Protein AF-A0A1C5IQA3-F1 (afdb_monomer_lite)

Sequence (169 aa):
MSGIASRRGIGSTGRRDLRWAAMSEPFVLRSELGTRWVLHAPLDPYGDGYVLMLSTELYGYGMAAATVVELDGIFVNPQAVRLPDFLTGLAVDWRGWEGVRYWASGQRQLVLEATHDGASHVSLGVTLRAADTDPTVAPWSATVVFVIEATRELARLARRLTDFLDAEQ

InterPro domains:
  IPR046196 Protein of unknown function DUF6228 [PF19739] (47-167)

Radius of gyration: 19.6 Å; chains: 1; bounding box: 46×44×70 Å

Foldseek 3Di:
DDDDDDDDDPDPPDPPPPPDPPDDDWDWDAAPQGWIKTWDFWDDPPPPQQWTWIWIWTDHPNDIDTDTAIAGGCVVPVPAQGPLNQLQVCLVQVQPDPDWDKHAGPQRQWIWIWDDPNPFWIKIKIKGFDPPDDPVPTVDMDIDIHIAGRHPRSNVSSVVVVCRRVVRD

Secondary structure (DSSP, 8-state):
----------------------SPPPEEEE-TTS-EEEEPPPB-SSSSSSEEEEEEEEEETTEEEEEEEEEEPTTT-TTSPPHHHHHHHHHHTTTS--S-EEEE-TTSSEEEEEEE-SSSEEEEEEEEE-TTS-TTT-S-EEEEEEEEETTTHHHHHHHHHHHHHHTT-

pLDDT: mean 81.99, std 19.92, range [28.11, 98.12]

Structure (mmCIF, N/CA/C/O backbone):
data_AF-A0A1C5IQA3-F1
#
_entry.id   AF-A0A1C5IQA3-F1
#
loop_
_atom_site.group_PDB
_atom_site.id
_atom_site.type_symbol
_atom_site.label_atom_id
_atom_site.label_alt_id
_atom_site.label_comp_id
_atom_site.label_asym_id
_atom_site.label_entity_id
_atom_site.label_seq_id
_atom_site.pdbx_PDB_ins_code
_atom_site.Cartn_x
_atom_site.Cartn_y
_atom_site.Cartn_z
_atom_site.occupancy
_atom_site.B_iso_or_equiv
_atom_site.auth_seq_id
_atom_site.auth_comp_id
_atom_site.auth_asym_id
_atom_site.auth_atom_id
_atom_site.pdbx_PDB_model_num
ATOM 1 N N . MET A 1 1 ? 33.981 -28.525 -52.798 1.00 39.44 1 MET A N 1
ATOM 2 C CA . MET A 1 1 ? 33.459 -27.180 -53.134 1.00 39.44 1 MET A CA 1
ATOM 3 C C . MET A 1 1 ? 32.285 -26.930 -52.192 1.00 39.44 1 MET A C 1
ATOM 5 O O . MET A 1 1 ? 31.291 -27.617 -52.338 1.00 39.44 1 MET A O 1
ATOM 9 N N . SER A 1 2 ? 32.455 -26.321 -51.015 1.00 34.62 2 SER A N 1
ATOM 10 C CA . SER A 1 2 ? 32.711 -24.896 -50.690 1.00 34.62 2 SER A CA 1
ATOM 11 C C . SER A 1 2 ? 31.603 -23.917 -51.101 1.00 34.62 2 SER A C 1
ATOM 13 O O . SER A 1 2 ? 31.337 -23.791 -52.289 1.00 34.62 2 SER A O 1
ATOM 15 N N . GLY A 1 3 ? 31.089 -23.166 -50.106 1.00 30.11 3 GLY A N 1
ATOM 16 C CA . GLY A 1 3 ? 30.397 -21.863 -50.236 1.00 30.11 3 GLY A CA 1
ATOM 17 C C . GLY A 1 3 ? 28.928 -21.859 -49.767 1.00 30.11 3 GLY A C 1
ATOM 18 O O . GLY A 1 3 ? 28.070 -22.214 -50.557 1.00 30.11 3 GLY A O 1
ATOM 19 N N . ILE A 1 4 ? 28.576 -21.702 -48.479 1.00 35.72 4 ILE A N 1
ATOM 20 C CA . ILE A 1 4 ? 28.493 -20.487 -47.618 1.00 35.72 4 ILE A CA 1
AT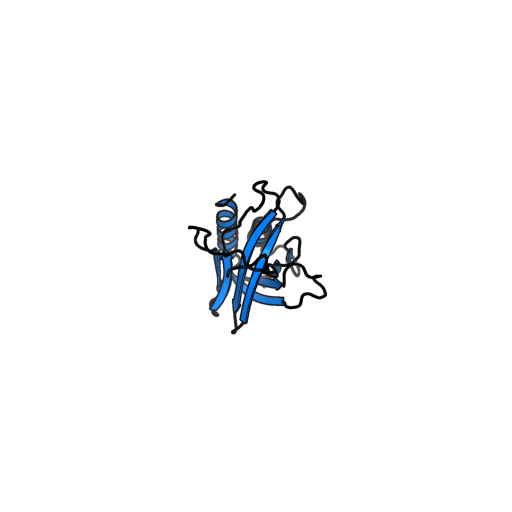OM 21 C C . ILE A 1 4 ? 27.155 -19.703 -47.718 1.00 35.72 4 ILE A C 1
ATOM 23 O O . ILE A 1 4 ? 26.886 -19.017 -48.692 1.00 35.72 4 ILE A O 1
ATOM 27 N N . ALA A 1 5 ? 26.395 -19.809 -46.614 1.00 34.62 5 ALA A N 1
ATOM 28 C CA . ALA A 1 5 ? 25.615 -18.824 -45.838 1.00 34.62 5 ALA A CA 1
ATOM 29 C C . ALA A 1 5 ? 24.698 -17.766 -46.496 1.00 34.62 5 ALA A C 1
ATOM 31 O O . ALA A 1 5 ? 25.144 -16.905 -47.240 1.00 34.62 5 ALA A O 1
ATOM 32 N N . SER A 1 6 ? 23.479 -17.644 -45.944 1.00 34.31 6 SER A N 1
ATOM 33 C CA . SER A 1 6 ? 23.079 -16.394 -45.273 1.00 34.31 6 SER A CA 1
ATOM 34 C C . SER A 1 6 ? 21.955 -16.621 -44.252 1.00 34.31 6 SER A C 1
ATOM 36 O O . SER A 1 6 ? 20.831 -16.990 -44.589 1.00 34.31 6 SER A O 1
ATOM 38 N N . ARG A 1 7 ? 22.299 -16.410 -42.975 1.00 34.47 7 ARG A N 1
ATOM 39 C CA . ARG A 1 7 ? 21.388 -16.278 -41.833 1.00 34.47 7 ARG A CA 1
ATOM 40 C C . ARG A 1 7 ? 20.713 -14.906 -41.894 1.00 34.47 7 ARG A C 1
ATOM 42 O O . ARG A 1 7 ? 21.404 -13.901 -42.019 1.00 34.47 7 ARG A O 1
ATOM 49 N N . ARG A 1 8 ? 19.411 -14.838 -41.618 1.00 34.25 8 ARG A N 1
ATOM 50 C CA . ARG A 1 8 ? 18.821 -13.681 -40.927 1.00 34.25 8 ARG A CA 1
ATOM 51 C C . ARG A 1 8 ? 18.070 -14.182 -39.704 1.00 34.25 8 ARG A C 1
ATOM 53 O O . ARG A 1 8 ? 16.949 -14.664 -39.799 1.00 34.25 8 ARG A O 1
ATOM 60 N N . GLY A 1 9 ? 18.765 -14.124 -38.570 1.00 28.11 9 GLY A N 1
ATOM 61 C CA . GLY A 1 9 ? 18.155 -14.262 -37.258 1.00 28.11 9 GLY A CA 1
ATOM 62 C C . GLY A 1 9 ? 17.319 -13.021 -36.982 1.00 28.11 9 GLY A C 1
ATOM 63 O O . GLY A 1 9 ? 17.820 -11.902 -37.065 1.00 28.11 9 GLY A O 1
ATOM 64 N N . ILE A 1 10 ? 16.042 -13.230 -36.685 1.00 38.28 10 ILE A N 1
ATOM 65 C CA . ILE A 1 10 ? 15.192 -12.222 -36.064 1.00 38.28 10 ILE A CA 1
ATOM 66 C C . ILE A 1 10 ? 15.635 -12.177 -34.602 1.00 38.28 10 ILE A C 1
ATOM 68 O O . ILE A 1 10 ? 15.468 -13.148 -33.864 1.00 38.28 10 ILE A O 1
ATOM 72 N N . GLY A 1 11 ? 16.301 -11.087 -34.226 1.00 28.92 11 GLY A N 1
ATOM 73 C CA . GLY A 1 11 ? 16.765 -10.850 -32.867 1.00 28.92 11 GLY A CA 1
ATOM 74 C C . GLY A 1 11 ? 15.581 -10.684 -31.923 1.00 28.92 11 GLY A C 1
ATOM 75 O O . GLY A 1 11 ? 14.912 -9.656 -31.937 1.00 28.92 11 GLY A O 1
ATOM 76 N N . SER A 1 12 ? 15.334 -11.696 -31.092 1.00 36.50 12 SER A N 1
ATOM 77 C CA . SER A 1 12 ? 14.539 -11.570 -29.874 1.00 36.50 12 SER A CA 1
ATOM 78 C C . SER A 1 12 ? 15.381 -10.842 -28.823 1.00 36.50 12 SER A C 1
ATOM 80 O O . SER A 1 12 ? 16.072 -11.459 -28.009 1.00 36.50 12 SER A O 1
ATOM 82 N N . THR A 1 13 ? 15.388 -9.518 -28.882 1.00 38.59 13 THR A N 1
ATOM 83 C CA . THR A 1 13 ? 16.092 -8.679 -27.912 1.00 38.59 13 THR A CA 1
ATOM 84 C C . THR A 1 13 ? 15.185 -8.477 -26.701 1.00 38.59 13 THR A C 1
ATOM 86 O O . THR A 1 13 ? 14.134 -7.860 -26.832 1.00 38.59 13 THR A O 1
ATOM 89 N N . GLY A 1 14 ? 15.583 -8.984 -25.528 1.00 32.75 14 GLY A N 1
ATOM 90 C CA . GLY A 1 14 ? 15.098 -8.424 -24.263 1.00 32.75 14 GLY A CA 1
ATOM 91 C C . GLY A 1 14 ? 14.555 -9.360 -23.184 1.00 32.75 14 GLY A C 1
ATOM 92 O O . GLY A 1 14 ? 14.062 -8.847 -22.191 1.00 32.75 14 GLY A O 1
ATOM 93 N N . ARG A 1 15 ? 14.692 -10.693 -23.263 1.00 39.00 15 ARG A N 1
ATOM 94 C CA . ARG A 1 15 ? 14.785 -11.478 -22.012 1.00 39.00 15 ARG A CA 1
ATOM 95 C C . ARG A 1 15 ? 16.183 -11.262 -21.450 1.00 39.00 15 ARG A C 1
ATOM 97 O O . ARG A 1 15 ? 17.077 -12.065 -21.689 1.00 39.00 15 ARG A O 1
ATOM 104 N N . ARG A 1 16 ? 16.403 -10.125 -20.790 1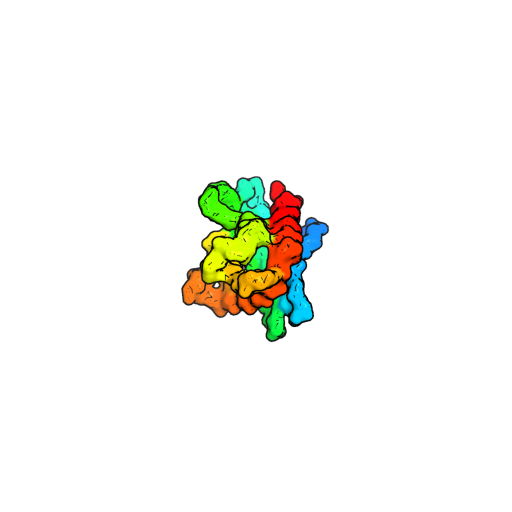.00 40.53 16 ARG A N 1
ATOM 105 C CA . ARG A 1 16 ? 17.576 -9.983 -19.929 1.00 40.53 16 ARG A CA 1
ATOM 106 C C . ARG A 1 16 ? 17.300 -10.829 -18.700 1.00 40.53 16 ARG A C 1
ATOM 108 O O . ARG A 1 16 ? 16.342 -10.585 -17.975 1.00 40.53 16 ARG A O 1
ATOM 115 N N . ASP A 1 17 ? 18.103 -11.870 -18.559 1.00 35.78 17 ASP A N 1
ATOM 116 C CA . ASP A 1 17 ? 18.201 -12.708 -17.380 1.00 35.78 17 ASP A CA 1
ATOM 117 C C . ASP A 1 17 ? 18.210 -11.849 -16.104 1.00 35.78 17 ASP A C 1
ATOM 119 O O . ASP A 1 17 ? 19.220 -11.246 -15.748 1.00 35.78 17 ASP A O 1
ATOM 123 N N . LEU A 1 18 ? 17.076 -11.821 -15.397 1.00 44.00 18 LEU A N 1
ATOM 124 C CA . LEU A 1 18 ? 16.920 -11.329 -14.022 1.00 44.00 18 LEU A CA 1
ATOM 125 C C . LEU A 1 18 ? 17.573 -12.323 -13.050 1.00 44.00 18 LEU A C 1
ATOM 127 O O . LEU A 1 18 ? 16.918 -12.922 -12.200 1.00 44.00 18 LEU A O 1
ATOM 131 N N . ARG A 1 19 ? 18.859 -12.612 -13.247 1.00 41.91 19 ARG A N 1
ATOM 132 C CA . ARG A 1 19 ? 19.577 -13.645 -12.495 1.00 41.91 19 ARG A CA 1
ATOM 133 C C . ARG A 1 19 ? 20.837 -13.126 -11.836 1.00 41.91 19 ARG A C 1
ATOM 135 O O . ARG A 1 19 ? 21.824 -13.837 -11.872 1.00 41.91 19 ARG A O 1
ATOM 142 N N . TRP A 1 20 ? 20.806 -11.947 -11.221 1.00 41.34 20 TRP A N 1
ATOM 143 C CA . TRP A 1 20 ? 21.650 -11.638 -10.058 1.00 41.34 20 TRP A CA 1
ATOM 144 C C . TRP A 1 20 ? 21.383 -10.210 -9.554 1.00 41.34 20 TRP A C 1
ATOM 146 O O . TRP A 1 20 ? 22.017 -9.257 -9.981 1.00 41.34 20 TRP A O 1
ATOM 156 N N . ALA A 1 21 ? 20.470 -10.070 -8.594 1.00 45.06 21 ALA A N 1
ATOM 157 C CA . ALA A 1 21 ? 20.703 -9.145 -7.491 1.00 45.06 21 ALA A CA 1
ATOM 158 C C . ALA A 1 21 ? 21.255 -10.018 -6.362 1.00 45.06 21 ALA A C 1
ATOM 160 O O . ALA A 1 21 ? 20.565 -10.897 -5.843 1.00 45.06 21 ALA A O 1
ATOM 161 N N . ALA A 1 22 ? 22.542 -9.881 -6.076 1.00 45.50 22 ALA A N 1
ATOM 162 C CA . ALA A 1 22 ? 23.119 -10.505 -4.906 1.00 45.50 22 ALA A CA 1
ATOM 163 C C . ALA A 1 22 ? 22.683 -9.689 -3.672 1.00 45.50 22 ALA A C 1
ATOM 165 O O . ALA A 1 22 ? 22.979 -8.505 -3.607 1.00 45.50 22 ALA A O 1
ATOM 166 N N . MET A 1 23 ? 22.036 -10.369 -2.713 1.00 52.22 23 MET A N 1
ATOM 167 C CA 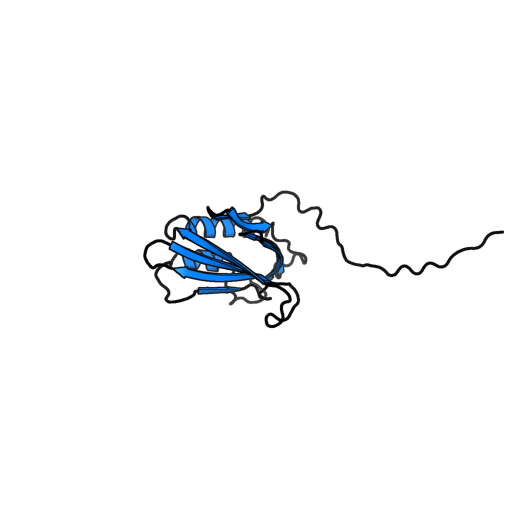. MET A 1 23 ? 22.328 -10.336 -1.262 1.00 52.22 23 MET A CA 1
ATOM 168 C C . MET A 1 23 ? 21.368 -9.694 -0.251 1.00 52.22 23 MET A C 1
ATOM 170 O O . MET A 1 23 ? 21.495 -10.061 0.918 1.00 52.22 23 MET A O 1
ATOM 174 N N . SER A 1 24 ? 20.384 -8.878 -0.618 1.00 63.94 24 SER A N 1
ATOM 175 C CA . SER A 1 24 ? 19.459 -8.333 0.395 1.00 63.94 24 SER A CA 1
ATOM 176 C C . SER A 1 24 ? 18.196 -9.183 0.523 1.00 63.94 24 SER A C 1
ATOM 178 O O . SER A 1 24 ? 17.564 -9.547 -0.473 1.00 63.94 24 SER A O 1
ATOM 180 N N . GLU A 1 25 ? 17.848 -9.563 1.759 1.00 84.12 25 GLU A N 1
ATOM 181 C CA . GLU A 1 25 ? 16.617 -10.309 2.021 1.00 84.12 25 GLU A CA 1
ATOM 182 C C . GLU A 1 25 ? 15.411 -9.490 1.541 1.00 84.12 25 GLU A C 1
ATOM 184 O O . GLU A 1 25 ? 15.323 -8.297 1.846 1.00 84.12 25 GLU A O 1
ATOM 189 N N . PRO A 1 26 ? 14.463 -10.100 0.806 1.00 92.56 26 PRO A N 1
ATOM 190 C CA . PRO A 1 26 ? 13.293 -9.376 0.349 1.00 92.56 26 PRO A CA 1
ATOM 191 C C . PRO A 1 26 ? 12.481 -8.900 1.551 1.00 92.56 26 PRO A C 1
ATOM 193 O O . PRO A 1 26 ? 12.286 -9.624 2.537 1.00 92.56 26 PRO A O 1
ATOM 196 N N . PHE A 1 27 ? 11.928 -7.698 1.449 1.00 95.25 27 PHE A N 1
ATOM 197 C CA . PHE A 1 27 ? 10.912 -7.267 2.386 1.00 95.25 27 PHE A CA 1
ATOM 198 C C . PHE A 1 27 ? 9.645 -8.092 2.150 1.00 95.25 27 PHE A C 1
ATOM 200 O O . PHE A 1 27 ? 9.174 -8.243 1.023 1.00 95.25 27 PHE A O 1
ATOM 207 N N . VAL A 1 28 ? 9.073 -8.628 3.230 1.00 96.75 28 VAL A N 1
ATOM 208 C CA . VAL A 1 28 ? 7.841 -9.414 3.154 1.00 96.75 28 VAL A CA 1
ATOM 209 C C . VAL A 1 28 ? 6.863 -8.983 4.236 1.00 96.75 28 VAL A C 1
ATOM 211 O O . VAL A 1 28 ? 7.115 -9.191 5.427 1.00 96.75 28 VAL A O 1
ATOM 214 N N . LEU A 1 29 ? 5.706 -8.478 3.811 1.00 97.38 29 LEU A N 1
ATOM 215 C CA . LEU A 1 29 ? 4.516 -8.369 4.648 1.00 97.38 29 LEU A CA 1
ATOM 216 C C . LEU A 1 29 ? 3.690 -9.649 4.495 1.00 97.38 29 LEU A C 1
ATOM 218 O O . LEU A 1 29 ? 3.372 -10.063 3.380 1.00 97.38 29 LEU A O 1
ATOM 222 N N . ARG A 1 30 ? 3.355 -10.296 5.615 1.00 96.50 30 ARG A N 1
ATOM 223 C CA . ARG A 1 30 ? 2.552 -11.526 5.648 1.00 96.50 30 ARG A CA 1
ATOM 224 C C . ARG A 1 30 ? 1.318 -11.317 6.512 1.00 96.50 30 ARG A C 1
ATOM 226 O O . ARG A 1 30 ? 1.422 -10.729 7.582 1.00 96.50 30 ARG A O 1
ATOM 233 N N . SER A 1 31 ? 0.183 -11.841 6.064 1.00 92.88 31 SER A N 1
ATOM 234 C CA . SER A 1 31 ? -1.011 -12.005 6.902 1.00 92.88 31 SER A CA 1
ATOM 235 C C . SER A 1 31 ? -1.051 -13.407 7.516 1.00 92.88 31 SER A C 1
ATOM 237 O O . SER A 1 31 ? -0.447 -14.334 6.970 1.00 92.88 31 SER A O 1
ATOM 239 N N . GLU A 1 32 ? -1.855 -13.593 8.561 1.00 88.12 32 GLU A N 1
ATOM 240 C CA . GLU A 1 32 ? -2.144 -14.920 9.129 1.00 88.12 32 GLU A CA 1
ATOM 241 C C . GLU A 1 32 ? -2.806 -15.874 8.119 1.00 88.12 32 GLU A C 1
ATOM 243 O O . GLU A 1 32 ? -2.587 -17.081 8.164 1.00 88.12 32 GLU A O 1
ATOM 248 N N . LEU A 1 33 ? -3.543 -15.331 7.145 1.00 86.19 33 LEU A N 1
ATOM 249 C CA . LEU A 1 33 ? -4.244 -16.084 6.098 1.00 86.19 33 LEU A CA 1
ATOM 250 C C . LEU A 1 33 ? -3.326 -16.556 4.953 1.00 86.19 33 LEU A C 1
ATOM 252 O O . LEU A 1 33 ? -3.800 -17.050 3.933 1.00 86.19 33 LEU A O 1
ATOM 256 N N . GLY A 1 34 ? -2.007 -16.386 5.082 1.00 89.75 34 GLY A N 1
ATOM 257 C CA . GLY A 1 34 ? -1.034 -16.805 4.068 1.00 89.75 34 GLY A CA 1
ATOM 258 C C . GLY A 1 34 ? -0.871 -15.838 2.889 1.00 89.75 34 GLY A C 1
ATOM 259 O O . GLY A 1 34 ? -0.034 -16.083 2.019 1.00 89.75 34 GLY A O 1
ATOM 260 N N . THR A 1 35 ? -1.603 -14.719 2.871 1.00 95.62 35 THR A N 1
ATOM 261 C CA . THR A 1 35 ? -1.381 -13.606 1.936 1.00 95.62 35 THR A CA 1
ATOM 262 C C . THR A 1 35 ? -0.005 -12.986 2.158 1.00 95.62 35 THR A C 1
ATOM 264 O O . THR A 1 35 ? 0.422 -12.811 3.306 1.00 95.62 35 THR A O 1
ATOM 267 N N . ARG A 1 36 ? 0.695 -12.645 1.071 1.00 97.56 36 ARG A N 1
ATOM 268 C CA . ARG A 1 36 ? 2.034 -12.048 1.116 1.00 97.56 36 ARG A CA 1
ATOM 269 C C . ARG A 1 36 ? 2.178 -10.930 0.097 1.00 97.56 36 ARG A C 1
ATOM 271 O O . ARG A 1 36 ? 1.756 -11.083 -1.044 1.00 97.56 36 ARG A O 1
ATOM 278 N N . TRP A 1 37 ? 2.840 -9.860 0.510 1.00 98.12 37 TRP A N 1
ATOM 279 C CA . TRP A 1 37 ? 3.361 -8.819 -0.366 1.00 98.12 37 TRP A CA 1
ATOM 280 C C . TRP A 1 37 ? 4.880 -8.815 -0.224 1.00 98.12 37 TRP A C 1
ATOM 282 O O . TRP A 1 37 ? 5.396 -8.685 0.889 1.00 98.12 37 TRP A O 1
ATOM 292 N N . VAL A 1 38 ? 5.571 -9.061 -1.333 1.00 97.75 38 VAL A N 1
ATOM 293 C CA . VAL A 1 38 ? 7.024 -9.225 -1.393 1.00 97.75 38 VAL A CA 1
ATOM 294 C C . VAL A 1 38 ? 7.601 -8.096 -2.229 1.00 97.75 38 VAL A C 1
ATOM 296 O O . VAL A 1 38 ? 7.157 -7.880 -3.355 1.00 97.75 38 VAL A O 1
ATOM 299 N N . LEU A 1 39 ? 8.595 -7.410 -1.678 1.00 95.94 39 LEU A N 1
ATOM 300 C CA . LEU A 1 39 ? 9.387 -6.402 -2.366 1.00 95.94 39 LEU A CA 1
ATOM 301 C C . LEU A 1 39 ? 10.831 -6.893 -2.411 1.00 95.94 39 LEU A C 1
ATOM 303 O O . LEU A 1 39 ? 11.406 -7.233 -1.375 1.00 95.94 39 LEU A O 1
ATOM 307 N N . HIS A 1 40 ? 11.407 -6.947 -3.604 1.00 94.06 40 HIS A N 1
ATOM 308 C CA . HIS A 1 40 ? 12.833 -7.219 -3.786 1.00 94.06 40 HIS A CA 1
ATOM 309 C C . HIS A 1 40 ? 13.624 -5.916 -3.763 1.00 94.06 40 HIS A C 1
ATOM 311 O O . HIS A 1 40 ? 13.031 -4.851 -3.916 1.00 94.06 40 HIS A O 1
ATOM 317 N N . ALA A 1 41 ? 14.935 -5.998 -3.525 1.00 89.94 41 ALA A N 1
ATOM 318 C CA . ALA A 1 41 ? 15.793 -4.818 -3.427 1.00 89.94 41 ALA A CA 1
ATOM 319 C C . ALA A 1 41 ? 15.573 -3.880 -4.633 1.00 89.94 41 ALA A C 1
ATOM 321 O O . ALA A 1 41 ? 15.525 -4.371 -5.771 1.00 89.94 41 ALA A O 1
ATOM 322 N N . PRO A 1 42 ? 15.377 -2.568 -4.404 1.00 89.38 42 PRO A N 1
ATOM 323 C CA . PRO A 1 42 ? 15.219 -1.620 -5.494 1.00 89.38 42 PRO A CA 1
ATOM 324 C C . PRO A 1 42 ? 16.506 -1.556 -6.322 1.00 89.38 42 PRO A C 1
ATOM 326 O O . PRO A 1 42 ? 17.610 -1.674 -5.800 1.00 89.38 42 PRO A O 1
ATOM 329 N N . LEU A 1 43 ? 16.353 -1.371 -7.629 1.00 89.06 43 LEU A N 1
ATOM 330 C CA . LEU A 1 43 ? 17.461 -1.157 -8.552 1.00 89.06 43 LEU A CA 1
ATOM 331 C C . LEU A 1 43 ? 17.368 0.259 -9.107 1.00 89.06 43 LEU A C 1
ATOM 333 O O . LEU A 1 43 ? 16.317 0.631 -9.623 1.00 89.06 43 LEU A O 1
ATOM 337 N N . ASP A 1 44 ? 18.463 1.012 -9.061 1.00 87.25 44 ASP A N 1
ATOM 338 C CA . ASP A 1 44 ? 18.612 2.252 -9.822 1.00 87.25 44 ASP A CA 1
ATOM 339 C C . ASP A 1 44 ? 19.264 1.930 -11.182 1.00 87.25 44 ASP A C 1
ATOM 341 O O . ASP A 1 44 ? 20.482 1.738 -11.256 1.00 87.25 44 ASP A O 1
ATOM 345 N N . PRO A 1 45 ? 18.487 1.798 -12.276 1.00 85.88 45 PRO A N 1
ATOM 346 C CA . PRO A 1 45 ? 19.045 1.473 -13.587 1.00 85.88 45 PRO A CA 1
ATOM 347 C C . PRO A 1 45 ? 19.919 2.580 -14.179 1.00 85.88 45 PRO A C 1
ATOM 349 O O . PRO A 1 45 ? 20.705 2.287 -15.084 1.00 85.88 45 PRO A O 1
ATOM 352 N N . TYR A 1 46 ? 19.754 3.825 -13.729 1.00 85.50 46 TYR A N 1
ATOM 353 C CA . TYR A 1 46 ? 20.426 4.992 -14.299 1.00 85.50 46 TYR A CA 1
ATOM 354 C C . TYR A 1 46 ? 21.561 5.509 -13.406 1.00 85.50 46 TYR A C 1
ATOM 356 O O . TYR A 1 46 ? 22.467 6.177 -13.906 1.00 85.50 46 TYR A O 1
ATOM 364 N N . GLY A 1 47 ? 21.565 5.143 -12.122 1.00 85.00 47 GLY A N 1
ATOM 365 C CA . GLY A 1 47 ? 22.558 5.566 -11.132 1.00 85.00 47 GLY A CA 1
ATOM 366 C C . GLY A 1 47 ? 22.439 7.044 -10.758 1.00 85.00 47 GLY A C 1
ATOM 367 O O . GLY A 1 47 ? 23.421 7.643 -10.319 1.00 85.00 47 GLY A O 1
ATOM 368 N N . ASP A 1 48 ? 21.280 7.650 -11.011 1.00 83.75 48 ASP A N 1
ATOM 369 C CA . ASP A 1 48 ? 21.012 9.073 -10.814 1.00 83.75 48 ASP A CA 1
ATOM 370 C C . ASP A 1 48 ? 19.996 9.350 -9.691 1.00 83.75 48 ASP A C 1
ATOM 372 O O . ASP A 1 48 ? 19.774 10.512 -9.341 1.00 83.75 48 ASP A O 1
ATOM 376 N N . GLY A 1 49 ? 19.399 8.306 -9.107 1.00 80.25 49 GLY A N 1
ATOM 377 C CA . GLY A 1 49 ? 18.402 8.396 -8.043 1.00 80.25 49 GLY A CA 1
ATOM 378 C C . GLY A 1 49 ? 17.035 8.933 -8.482 1.00 80.25 49 GLY A C 1
ATOM 379 O O . GLY A 1 49 ? 16.192 9.212 -7.624 1.00 80.25 49 GLY A O 1
ATOM 380 N N . TYR A 1 50 ? 16.781 9.106 -9.786 1.00 82.19 50 TYR A N 1
ATOM 381 C CA . TYR A 1 50 ? 15.498 9.622 -10.278 1.00 82.19 50 TYR A CA 1
ATOM 382 C C . TYR A 1 50 ? 14.432 8.541 -10.397 1.00 82.19 50 TYR A C 1
ATOM 384 O O . TYR A 1 50 ? 13.254 8.837 -10.212 1.00 82.19 50 TYR A O 1
ATOM 392 N N . VAL A 1 51 ? 14.814 7.305 -10.709 1.00 85.19 51 VAL A N 1
ATOM 393 C CA . VAL A 1 51 ? 13.871 6.197 -10.882 1.00 85.19 51 VAL A CA 1
ATOM 394 C C . VAL A 1 51 ? 14.430 4.962 -10.203 1.00 85.19 51 VAL A C 1
ATOM 396 O O . VAL A 1 51 ? 15.516 4.504 -10.542 1.00 85.19 51 VAL A O 1
ATOM 399 N N . LEU A 1 52 ? 13.655 4.382 -9.288 1.00 88.00 52 LEU A N 1
ATOM 400 C CA . LEU A 1 52 ? 13.957 3.071 -8.722 1.00 88.00 52 LEU A CA 1
ATOM 401 C C . LEU A 1 52 ? 13.000 2.032 -9.303 1.00 88.00 52 LEU A C 1
ATOM 403 O O . LEU A 1 52 ? 11.781 2.199 -9.269 1.00 88.00 52 LEU A O 1
ATOM 407 N N . MET A 1 53 ? 13.548 0.932 -9.810 1.00 89.81 53 MET A N 1
ATOM 408 C CA . MET A 1 53 ? 12.783 -0.233 -10.241 1.00 89.81 53 MET A CA 1
ATOM 409 C C . MET A 1 53 ? 12.667 -1.231 -9.092 1.00 89.81 53 MET A C 1
ATOM 411 O O . MET A 1 53 ? 13.661 -1.796 -8.639 1.00 89.81 53 MET A O 1
ATOM 415 N N . LEU A 1 54 ? 11.438 -1.484 -8.650 1.00 92.00 54 LEU A N 1
ATOM 416 C CA . LEU A 1 54 ? 11.124 -2.376 -7.542 1.00 92.00 54 LEU A CA 1
ATOM 417 C C . LEU A 1 54 ? 10.372 -3.611 -8.046 1.00 92.00 54 LEU A C 1
ATOM 419 O O . LEU A 1 54 ? 9.177 -3.551 -8.350 1.00 92.00 54 LEU A O 1
ATOM 423 N N . SER A 1 55 ? 11.055 -4.755 -8.116 1.00 94.00 55 SER A N 1
ATOM 424 C CA . SER A 1 55 ? 10.381 -6.027 -8.402 1.00 94.00 55 SER A CA 1
ATOM 425 C C . SER A 1 55 ? 9.459 -6.383 -7.236 1.00 94.00 55 SER A C 1
ATOM 427 O O . SER A 1 55 ? 9.900 -6.487 -6.089 1.00 94.00 55 SER A O 1
ATOM 429 N N . THR A 1 56 ? 8.170 -6.532 -7.532 1.00 95.94 56 THR A N 1
ATOM 430 C CA . THR A 1 56 ? 7.113 -6.685 -6.534 1.00 95.94 56 THR A CA 1
ATOM 431 C C . THR A 1 56 ? 6.235 -7.885 -6.854 1.00 95.94 56 THR A C 1
ATOM 433 O O . THR A 1 56 ? 5.810 -8.072 -7.995 1.00 95.94 56 THR A O 1
ATOM 436 N N . GLU A 1 57 ? 5.909 -8.668 -5.828 1.00 97.31 57 GLU A N 1
ATOM 437 C CA . GLU A 1 57 ? 5.044 -9.840 -5.940 1.00 97.31 57 GLU A CA 1
ATOM 438 C C . GLU A 1 57 ? 3.912 -9.806 -4.908 1.00 97.31 57 GLU A C 1
ATOM 440 O O . GLU A 1 57 ? 4.078 -9.363 -3.768 1.00 97.31 57 GLU A O 1
ATOM 445 N N . LEU A 1 58 ? 2.756 -10.330 -5.306 1.00 97.19 58 LEU A N 1
ATOM 446 C CA . LEU A 1 58 ? 1.554 -10.438 -4.496 1.00 97.19 58 LEU A CA 1
ATOM 447 C C . LEU A 1 58 ? 1.035 -11.872 -4.521 1.00 97.19 58 LEU A C 1
ATOM 449 O O . LEU A 1 58 ? 0.871 -12.462 -5.587 1.00 97.19 58 LEU A O 1
ATOM 453 N N . TYR A 1 59 ? 0.737 -12.416 -3.346 1.00 97.25 59 TYR A N 1
ATOM 454 C CA . TYR A 1 59 ? 0.224 -13.771 -3.165 1.00 97.25 59 TYR A CA 1
ATOM 455 C C . TYR A 1 59 ? -0.993 -13.765 -2.249 1.00 97.25 59 TYR A C 1
ATOM 457 O O . TYR A 1 59 ? -0.975 -13.089 -1.223 1.00 97.25 59 TYR A O 1
ATOM 465 N N . GLY A 1 60 ? -2.002 -14.580 -2.548 1.00 94.12 60 GLY A N 1
ATOM 466 C CA . GLY A 1 60 ? -3.168 -14.770 -1.681 1.00 94.12 60 GLY A CA 1
ATOM 467 C C . GLY A 1 60 ? -4.275 -15.552 -2.379 1.00 94.12 60 GLY A C 1
ATOM 468 O O . GLY A 1 60 ? -4.465 -15.391 -3.574 1.00 94.12 60 GLY A O 1
ATOM 469 N N . TYR A 1 61 ? -4.995 -16.416 -1.659 1.00 87.69 61 TYR A N 1
ATOM 470 C CA . TYR A 1 61 ? -6.170 -17.141 -2.182 1.00 87.69 61 TYR A CA 1
ATOM 471 C C . TYR A 1 61 ? -5.955 -17.873 -3.527 1.00 87.69 61 TYR A C 1
ATOM 473 O O . TYR A 1 61 ? -6.834 -17.896 -4.382 1.00 87.69 61 TYR A O 1
ATOM 481 N N . GLY A 1 62 ? -4.771 -18.458 -3.738 1.00 90.50 62 GLY A N 1
ATOM 482 C CA . GLY A 1 62 ? -4.412 -19.133 -4.996 1.00 90.50 62 GLY A CA 1
ATOM 483 C C . GLY A 1 62 ? -3.978 -18.196 -6.132 1.00 90.50 62 GLY A C 1
ATOM 484 O O . GLY A 1 62 ? -3.545 -18.674 -7.176 1.00 90.50 62 GLY A O 1
ATOM 485 N N . MET A 1 63 ? -4.032 -16.880 -5.925 1.00 94.50 63 MET A N 1
ATOM 486 C CA . MET A 1 63 ? -3.491 -15.872 -6.831 1.00 94.50 63 MET A CA 1
ATOM 487 C C . MET A 1 63 ? -2.000 -15.636 -6.550 1.00 94.50 63 MET A C 1
ATOM 489 O O . MET A 1 63 ? -1.565 -15.556 -5.396 1.00 94.50 63 MET A O 1
ATOM 493 N N . ALA A 1 64 ? -1.239 -15.498 -7.637 1.00 95.62 64 ALA A N 1
ATOM 494 C CA . ALA A 1 64 ? 0.104 -14.941 -7.669 1.00 95.62 64 ALA A CA 1
ATOM 495 C C . ALA A 1 64 ? 0.161 -13.879 -8.777 1.00 95.62 64 ALA A C 1
ATOM 497 O O . ALA A 1 64 ? -0.233 -14.149 -9.911 1.00 95.62 64 ALA A O 1
ATOM 498 N N . ALA A 1 65 ? 0.638 -12.684 -8.447 1.00 95.56 65 ALA A N 1
ATOM 499 C CA . ALA A 1 65 ? 0.851 -11.595 -9.390 1.00 95.56 65 ALA A CA 1
ATOM 500 C C . ALA A 1 65 ? 2.236 -10.998 -9.164 1.00 95.56 65 ALA A C 1
ATOM 502 O O . ALA A 1 65 ? 2.686 -10.898 -8.026 1.00 95.56 65 ALA A O 1
ATOM 503 N N . ALA A 1 66 ? 2.910 -10.601 -10.237 1.00 94.81 66 ALA A N 1
ATOM 504 C CA . ALA A 1 66 ? 4.224 -9.985 -10.155 1.00 94.81 66 ALA A CA 1
ATOM 505 C C . ALA A 1 66 ? 4.370 -8.921 -11.239 1.00 94.81 66 ALA A C 1
ATOM 507 O O . ALA A 1 66 ? 3.912 -9.109 -12.367 1.00 94.81 66 ALA A O 1
ATOM 508 N N . THR A 1 67 ? 5.011 -7.811 -10.892 1.00 93.81 67 THR A N 1
ATOM 509 C CA . THR A 1 67 ? 5.382 -6.753 -11.833 1.00 93.81 67 THR A CA 1
ATOM 510 C C . THR A 1 67 ? 6.610 -6.010 -11.321 1.00 93.81 67 THR A C 1
ATOM 512 O O . THR A 1 67 ? 6.935 -6.063 -10.133 1.00 93.81 67 THR A O 1
ATOM 515 N N . VAL A 1 68 ? 7.282 -5.293 -12.214 1.00 92.50 68 VAL A N 1
ATOM 516 C CA . VAL A 1 68 ? 8.225 -4.246 -11.818 1.00 92.50 68 VAL A CA 1
ATOM 517 C C . VAL A 1 68 ? 7.424 -2.968 -11.598 1.00 92.50 68 VAL A C 1
ATOM 519 O O . VAL A 1 68 ? 6.544 -2.640 -12.395 1.00 92.50 68 VAL A O 1
ATOM 522 N N . VAL A 1 69 ? 7.689 -2.299 -10.481 1.00 92.19 69 VAL A N 1
ATOM 523 C CA . VAL A 1 69 ? 7.085 -1.022 -10.106 1.00 92.19 69 VAL A CA 1
ATOM 524 C C . VAL A 1 69 ? 8.148 0.055 -10.252 1.00 92.19 69 VAL A C 1
ATOM 526 O O . VAL A 1 69 ? 9.223 -0.063 -9.669 1.00 92.19 69 VAL A O 1
ATOM 529 N N . GLU A 1 70 ? 7.847 1.103 -11.005 1.00 89.88 70 GLU A N 1
ATOM 530 C CA . GLU A 1 70 ? 8.656 2.315 -11.057 1.00 89.88 70 GLU A CA 1
ATOM 531 C C . GLU A 1 70 ? 8.278 3.208 -9.878 1.00 89.88 70 GLU A C 1
ATOM 533 O O . GLU A 1 70 ? 7.136 3.663 -9.758 1.00 89.88 70 GLU A O 1
ATOM 538 N N . LEU A 1 71 ? 9.230 3.427 -8.977 1.00 88.38 71 LEU A N 1
ATOM 539 C CA . LEU A 1 71 ? 9.117 4.428 -7.932 1.00 88.38 71 LEU A CA 1
ATOM 540 C C . LEU A 1 71 ? 9.779 5.711 -8.427 1.00 88.38 71 LEU A C 1
ATOM 542 O O . LEU A 1 71 ? 10.992 5.741 -8.648 1.00 88.38 71 LEU A O 1
ATOM 546 N N . ASP A 1 72 ? 8.976 6.764 -8.567 1.00 78.75 72 ASP A N 1
ATOM 547 C CA . ASP A 1 72 ? 9.488 8.103 -8.836 1.00 78.75 72 ASP A CA 1
ATOM 548 C C . ASP A 1 72 ? 10.378 8.541 -7.666 1.00 78.75 72 ASP A C 1
ATOM 550 O O . ASP A 1 72 ? 9.968 8.522 -6.499 1.00 78.75 72 ASP A O 1
ATOM 554 N N . GLY A 1 73 ? 11.610 8.927 -7.979 1.00 64.00 73 GLY A N 1
ATOM 555 C CA . GLY A 1 73 ? 12.536 9.522 -7.030 1.00 64.00 73 GLY A CA 1
ATOM 556 C C . GLY A 1 73 ? 12.098 10.928 -6.617 1.00 64.00 73 GLY A C 1
ATOM 557 O O . GLY A 1 73 ? 11.315 11.598 -7.298 1.00 64.00 73 GLY A O 1
ATOM 558 N N . ILE A 1 74 ? 12.662 11.416 -5.507 1.00 59.50 74 ILE A N 1
ATOM 559 C CA . ILE A 1 74 ? 12.366 12.742 -4.923 1.00 59.50 74 ILE A CA 1
ATOM 560 C C . ILE A 1 74 ? 12.554 13.875 -5.951 1.00 59.50 74 ILE A C 1
ATOM 562 O O . ILE A 1 74 ? 11.877 14.902 -5.890 1.00 59.50 74 ILE A O 1
ATOM 566 N N . PHE A 1 75 ? 13.453 13.682 -6.918 1.00 63.00 75 PHE A N 1
ATOM 567 C CA . PHE A 1 75 ? 13.791 14.676 -7.932 1.00 63.00 75 PHE A CA 1
ATOM 568 C C . PHE A 1 75 ? 12.813 14.742 -9.117 1.00 63.00 75 PHE A C 1
ATOM 570 O O . PHE A 1 75 ? 12.812 15.742 -9.832 1.00 63.00 75 PHE A O 1
ATOM 577 N N . VAL A 1 76 ? 11.970 13.721 -9.325 1.00 66.88 76 VAL A N 1
ATOM 578 C CA . VAL A 1 76 ? 10.970 13.701 -10.411 1.00 66.88 76 VAL A CA 1
ATOM 579 C C . VAL A 1 76 ? 9.754 14.540 -10.031 1.00 66.88 76 VAL A C 1
ATOM 581 O O . VAL A 1 76 ? 9.283 15.367 -10.811 1.00 66.88 76 VAL A O 1
ATOM 584 N N . ASN A 1 77 ? 9.257 14.355 -8.809 1.00 69.50 77 ASN A N 1
ATOM 585 C CA . ASN A 1 77 ? 8.158 15.138 -8.269 1.00 69.50 77 ASN A CA 1
ATOM 586 C C . ASN A 1 77 ? 8.381 15.387 -6.769 1.00 69.50 77 ASN A C 1
ATOM 588 O O . ASN A 1 77 ? 8.025 14.539 -5.953 1.00 69.50 77 ASN A O 1
ATOM 592 N N . PRO A 1 78 ? 8.882 16.572 -6.379 1.00 68.31 78 PRO A N 1
ATOM 593 C CA . PRO A 1 78 ? 9.119 16.914 -4.974 1.00 68.31 78 PRO A CA 1
ATOM 594 C C . PRO A 1 78 ? 7.853 16.945 -4.107 1.00 68.31 78 PRO A C 1
ATOM 596 O O . PRO A 1 78 ? 7.945 17.075 -2.891 1.00 68.31 78 PRO A O 1
ATOM 599 N N . GLN A 1 79 ? 6.665 16.919 -4.721 1.00 69.69 79 GLN A N 1
ATOM 600 C CA . GLN A 1 79 ? 5.376 16.866 -4.029 1.00 69.69 79 GLN A CA 1
ATOM 601 C C . GLN A 1 79 ? 4.816 15.438 -3.943 1.00 69.69 79 GLN A C 1
ATOM 603 O O . GLN A 1 79 ? 3.795 15.226 -3.289 1.00 69.69 79 GLN A O 1
ATOM 608 N N . ALA A 1 80 ? 5.443 14.458 -4.604 1.00 76.75 80 ALA A N 1
ATOM 609 C CA . ALA A 1 80 ? 5.040 13.067 -4.483 1.00 76.75 80 ALA A CA 1
ATOM 610 C C . ALA A 1 80 ? 5.427 12.540 -3.098 1.00 76.75 80 ALA A C 1
ATOM 612 O O . ALA A 1 80 ? 6.584 12.584 -2.685 1.00 76.75 80 ALA A O 1
ATOM 613 N N . VAL A 1 81 ? 4.437 12.019 -2.377 1.00 84.56 81 VAL A N 1
ATOM 614 C CA . VAL A 1 81 ? 4.665 11.311 -1.117 1.00 84.56 81 VAL A CA 1
ATOM 615 C C . VAL A 1 81 ? 5.391 10.008 -1.445 1.00 84.56 81 VAL A C 1
ATOM 617 O O . VAL A 1 81 ? 4.895 9.228 -2.260 1.00 84.56 81 VAL A O 1
ATOM 620 N N . ARG A 1 82 ? 6.548 9.741 -0.828 1.00 89.56 82 ARG A N 1
ATOM 621 C CA . ARG A 1 82 ? 7.235 8.456 -1.020 1.00 89.56 82 ARG A CA 1
ATOM 622 C C . ARG A 1 82 ? 6.446 7.340 -0.337 1.00 89.56 82 ARG A C 1
ATOM 624 O O . ARG A 1 82 ? 5.726 7.562 0.636 1.00 89.56 82 ARG A O 1
ATOM 631 N N . LEU A 1 83 ? 6.632 6.110 -0.804 1.00 92.69 83 LEU A N 1
ATOM 632 C CA . LEU A 1 83 ? 6.000 4.935 -0.203 1.00 92.69 83 LEU A CA 1
ATOM 633 C C . LEU A 1 83 ? 6.278 4.793 1.321 1.00 92.69 83 LEU A C 1
ATOM 635 O O . LEU A 1 83 ? 5.318 4.580 2.069 1.00 92.69 83 LEU A O 1
ATOM 639 N N . PRO A 1 84 ? 7.524 4.952 1.824 1.00 92.38 84 PRO A N 1
ATOM 640 C CA . PRO A 1 84 ? 7.792 4.957 3.267 1.00 92.38 84 PRO A CA 1
ATOM 641 C C . PRO A 1 84 ? 7.052 6.056 4.032 1.00 92.38 84 PRO A C 1
ATOM 643 O O . PRO A 1 84 ? 6.539 5.814 5.128 1.00 92.38 84 PRO A O 1
ATOM 646 N N . ASP A 1 85 ? 6.969 7.252 3.448 1.00 92.88 85 ASP A N 1
ATOM 647 C CA . ASP A 1 85 ? 6.335 8.414 4.073 1.00 92.88 85 ASP A CA 1
ATOM 648 C C . ASP A 1 85 ? 4.827 8.203 4.202 1.00 92.88 85 ASP A C 1
ATOM 650 O O . ASP A 1 85 ? 4.239 8.542 5.228 1.00 92.88 85 ASP A O 1
ATOM 654 N N . PHE A 1 86 ? 4.206 7.564 3.205 1.00 95.00 86 PHE A N 1
ATOM 655 C CA . PHE A 1 86 ? 2.803 7.171 3.272 1.00 95.00 86 PHE A CA 1
ATOM 656 C C . PHE A 1 86 ? 2.537 6.244 4.465 1.00 95.00 86 PHE A C 1
ATOM 658 O O . PHE A 1 86 ? 1.696 6.567 5.305 1.00 95.00 86 PHE A O 1
ATOM 665 N N . LEU A 1 87 ? 3.272 5.131 4.598 1.00 95.88 87 LEU A N 1
ATOM 666 C CA . LEU A 1 87 ? 3.070 4.198 5.718 1.00 95.88 87 LEU A CA 1
ATOM 667 C C . LEU A 1 87 ? 3.416 4.824 7.074 1.00 95.88 87 LEU A C 1
ATOM 669 O O . LEU A 1 87 ? 2.726 4.565 8.061 1.00 95.88 87 LEU A O 1
ATOM 673 N N . THR A 1 88 ? 4.443 5.673 7.126 1.00 95.38 88 THR A N 1
ATOM 674 C CA . THR A 1 88 ? 4.793 6.432 8.334 1.00 95.38 88 THR A CA 1
ATOM 675 C C . THR A 1 88 ? 3.660 7.378 8.727 1.00 95.38 88 THR A C 1
ATOM 677 O O . THR A 1 88 ? 3.265 7.414 9.891 1.00 95.38 88 THR A O 1
ATOM 680 N N . GLY A 1 89 ? 3.067 8.082 7.761 1.00 94.44 89 GLY A N 1
ATOM 681 C CA . GLY A 1 89 ? 1.907 8.944 7.979 1.00 94.44 89 GLY A CA 1
ATOM 682 C C . GLY A 1 89 ? 0.664 8.182 8.444 1.00 94.44 89 GLY A C 1
ATOM 683 O O . GLY A 1 89 ? -0.087 8.700 9.272 1.00 94.44 89 GLY A O 1
ATOM 684 N N . LEU A 1 90 ? 0.453 6.946 7.970 1.00 95.31 90 LEU A N 1
ATOM 685 C CA . LEU A 1 90 ? -0.594 6.072 8.514 1.00 95.31 90 LEU A CA 1
ATOM 686 C C . LEU A 1 90 ? -0.312 5.705 9.975 1.00 95.31 90 LEU A C 1
ATOM 688 O O . LEU A 1 90 ? -1.234 5.719 10.778 1.00 95.31 90 LEU A O 1
ATOM 692 N N . ALA A 1 91 ? 0.937 5.392 10.329 1.00 93.94 91 ALA A N 1
ATOM 693 C CA . ALA A 1 91 ? 1.309 4.999 11.689 1.00 93.94 91 ALA A CA 1
ATOM 694 C C . ALA A 1 91 ? 1.205 6.153 12.702 1.00 93.94 91 ALA A C 1
ATOM 696 O O . ALA A 1 91 ? 0.753 5.947 13.827 1.00 93.94 91 ALA A O 1
ATOM 697 N N . VAL A 1 92 ? 1.623 7.360 12.307 1.00 92.19 92 VAL A N 1
ATOM 698 C CA . VAL A 1 92 ? 1.597 8.557 13.165 1.00 92.19 92 VAL A CA 1
ATOM 699 C C . VAL A 1 92 ? 0.168 8.986 13.486 1.00 92.19 92 VAL A C 1
ATOM 701 O O . VAL A 1 92 ? -0.109 9.395 14.610 1.00 92.19 92 VAL A O 1
ATOM 704 N N . ASP A 1 93 ? -0.734 8.881 12.513 1.00 89.75 93 ASP A N 1
ATOM 705 C CA . ASP A 1 93 ? -2.065 9.479 12.590 1.00 89.75 93 ASP A CA 1
ATOM 706 C C . ASP A 1 93 ? -3.178 8.477 12.267 1.00 89.75 93 ASP A C 1
ATOM 708 O O . ASP A 1 93 ? -4.123 8.779 11.547 1.00 89.75 93 ASP A O 1
ATOM 712 N N . TRP A 1 94 ? -3.072 7.250 12.781 1.00 86.38 94 TRP A N 1
ATOM 713 C CA . TRP A 1 94 ? -3.928 6.143 12.339 1.00 86.38 94 TRP A CA 1
ATOM 714 C C . TRP A 1 94 ? -5.438 6.345 12.572 1.00 86.38 94 TRP A C 1
ATOM 716 O O . TRP A 1 94 ? -6.240 5.692 11.912 1.00 86.38 94 TRP A O 1
ATOM 726 N N . ARG A 1 95 ? -5.830 7.246 13.488 1.00 86.06 95 ARG A N 1
ATOM 727 C CA . ARG A 1 95 ? -7.232 7.631 13.762 1.00 86.06 95 ARG A CA 1
ATOM 728 C C . ARG A 1 95 ? -7.648 8.973 13.146 1.00 86.06 95 ARG A C 1
ATOM 730 O O . ARG A 1 95 ? -8.801 9.361 13.306 1.00 86.06 95 ARG A O 1
ATOM 737 N N . GLY A 1 96 ? -6.727 9.731 12.554 1.00 82.06 96 GLY A N 1
ATOM 738 C CA . GLY A 1 96 ? -6.956 11.143 12.228 1.00 82.06 96 GLY A CA 1
ATOM 739 C C . GLY A 1 96 ? -7.448 11.423 10.816 1.00 82.06 96 GLY A C 1
ATOM 740 O O . GLY A 1 96 ? -7.497 12.587 10.419 1.00 82.06 96 GLY A O 1
ATOM 741 N N . TRP A 1 97 ? -7.824 10.403 10.038 1.00 88.31 97 TRP A N 1
ATOM 742 C CA . TRP A 1 97 ? -8.449 10.607 8.730 1.00 88.31 97 TRP A CA 1
ATOM 743 C C . TRP A 1 97 ? -9.806 9.930 8.631 1.00 88.31 97 TRP A C 1
ATOM 745 O O . TRP A 1 97 ? -10.012 8.844 9.146 1.00 88.31 97 TRP A O 1
ATOM 755 N N . GLU A 1 98 ? -10.724 10.539 7.892 1.00 86.94 98 GLU A N 1
ATOM 756 C CA . GLU A 1 98 ? -11.970 9.882 7.512 1.00 86.94 98 GLU A CA 1
ATOM 757 C C . GLU A 1 98 ? -11.842 9.265 6.113 1.00 86.94 98 GLU A C 1
ATOM 759 O O . GLU A 1 98 ? -11.173 9.805 5.229 1.00 86.94 98 GLU A O 1
ATOM 764 N N . GLY A 1 99 ? -12.496 8.121 5.899 1.00 91.06 99 GLY A N 1
ATOM 765 C CA . GLY A 1 99 ? -12.535 7.451 4.599 1.00 91.06 99 GLY A CA 1
ATOM 766 C C . GLY A 1 99 ? -11.248 6.699 4.242 1.00 91.06 99 GLY A C 1
ATOM 767 O O . GLY A 1 99 ? -10.704 5.948 5.054 1.00 91.06 99 GLY A O 1
ATOM 768 N N . VAL A 1 100 ? -10.805 6.845 2.990 1.00 95.31 100 VAL A N 1
ATOM 769 C CA . VAL A 1 100 ? -9.683 6.091 2.408 1.00 95.31 100 VAL A CA 1
ATOM 770 C C . VAL A 1 100 ? -8.483 7.013 2.215 1.00 95.31 100 VAL A C 1
ATOM 772 O O . VAL A 1 100 ? -8.583 8.029 1.527 1.00 95.31 100 VAL A O 1
ATOM 775 N N . ARG A 1 101 ? -7.326 6.633 2.762 1.00 95.38 101 ARG A N 1
ATOM 776 C CA . ARG A 1 101 ? -6.034 7.204 2.367 1.00 95.38 101 ARG A CA 1
ATOM 777 C C . ARG A 1 101 ? -5.469 6.420 1.193 1.00 95.38 101 ARG A C 1
ATOM 779 O O . ARG A 1 101 ? -5.497 5.194 1.191 1.00 95.38 101 ARG A O 1
ATOM 786 N N . TYR A 1 102 ? -4.950 7.142 0.212 1.00 94.88 102 TYR A N 1
ATOM 787 C CA . TYR A 1 102 ? -4.525 6.581 -1.063 1.00 94.88 102 TYR A CA 1
ATOM 788 C C . TYR A 1 102 ? -3.067 6.931 -1.350 1.00 94.88 102 TYR A C 1
ATOM 790 O O . TYR A 1 102 ? -2.640 8.063 -1.119 1.00 94.88 102 TYR A O 1
ATOM 798 N N . TRP A 1 103 ? -2.331 5.976 -1.908 1.00 95.06 103 TRP A N 1
ATOM 799 C CA . TRP A 1 103 ? -1.010 6.189 -2.485 1.00 95.06 103 TRP A CA 1
ATOM 800 C C . TRP A 1 103 ? -0.854 5.371 -3.766 1.00 95.06 103 TRP A C 1
ATOM 802 O O . TRP A 1 103 ? -1.412 4.282 -3.888 1.00 95.06 103 TRP A O 1
ATOM 812 N N . ALA A 1 104 ? -0.081 5.876 -4.723 1.00 92.88 104 ALA A N 1
ATOM 813 C CA . ALA A 1 104 ? 0.271 5.131 -5.922 1.00 92.88 104 ALA A CA 1
ATOM 814 C C . ALA A 1 104 ? 1.684 5.464 -6.385 1.00 92.88 104 ALA A C 1
ATOM 816 O O . ALA A 1 104 ? 2.145 6.593 -6.216 1.00 92.88 104 ALA A O 1
ATOM 817 N N . SER A 1 105 ? 2.325 4.491 -7.029 1.00 91.06 105 SER A N 1
ATOM 818 C CA . SER A 1 105 ? 3.525 4.744 -7.820 1.00 91.06 105 SER A CA 1
ATOM 819 C C . SER A 1 105 ? 3.200 5.634 -9.029 1.00 91.06 105 SER A C 1
ATOM 821 O O . SER A 1 105 ? 2.030 5.738 -9.417 1.00 91.06 105 SER A O 1
ATOM 823 N N . GLY A 1 106 ? 4.213 6.255 -9.646 1.00 85.88 106 GLY A N 1
ATOM 824 C CA . GLY A 1 106 ? 4.032 7.209 -10.751 1.00 85.88 106 GLY A CA 1
ATOM 825 C C . GLY A 1 106 ? 3.163 6.656 -11.881 1.00 85.88 106 GLY A C 1
ATOM 826 O O . GLY A 1 106 ? 2.160 7.259 -12.269 1.00 85.88 106 GLY A O 1
ATOM 827 N N . GLN A 1 107 ? 3.467 5.428 -12.308 1.00 86.00 107 GLN A N 1
ATOM 828 C CA . GLN A 1 107 ? 2.712 4.701 -13.336 1.00 86.00 107 GLN A CA 1
ATOM 829 C C . GLN A 1 107 ? 1.540 3.866 -12.792 1.00 86.00 107 GLN A C 1
ATOM 831 O O . GLN A 1 107 ? 0.932 3.089 -13.526 1.00 86.00 107 GLN A O 1
ATOM 836 N N . ARG A 1 108 ? 1.202 3.989 -11.501 1.00 89.69 108 ARG A N 1
ATOM 837 C CA . ARG A 1 108 ? 0.104 3.261 -10.830 1.00 89.69 108 ARG A CA 1
ATOM 838 C C . ARG A 1 108 ? 0.188 1.731 -10.939 1.00 89.69 108 ARG A C 1
ATOM 840 O O . ARG A 1 108 ? -0.824 1.040 -10.804 1.00 89.69 108 ARG A O 1
ATOM 847 N N . GLN A 1 109 ? 1.391 1.200 -11.146 1.00 93.12 109 GLN A N 1
ATOM 848 C CA . GLN A 1 109 ? 1.666 -0.241 -11.117 1.00 93.12 109 GLN A CA 1
ATOM 849 C C . GLN A 1 109 ? 1.451 -0.813 -9.716 1.00 93.12 109 GLN A C 1
ATOM 851 O O . GLN A 1 109 ? 1.012 -1.953 -9.581 1.00 93.12 109 GLN A O 1
ATOM 856 N N . LEU A 1 110 ? 1.741 -0.008 -8.689 1.00 95.00 110 LEU A N 1
ATOM 857 C CA . LEU A 1 110 ? 1.447 -0.287 -7.292 1.00 95.00 110 LEU A CA 1
ATOM 858 C C . LEU A 1 110 ? 0.519 0.796 -6.752 1.00 95.00 110 LEU A C 1
ATOM 860 O O . LEU A 1 110 ? 0.813 1.987 -6.859 1.00 95.00 110 LEU A O 1
ATOM 864 N N . VAL A 1 111 ? -0.583 0.368 -6.149 1.00 95.50 111 VAL A N 1
ATOM 865 C CA . VAL A 1 111 ? -1.560 1.240 -5.496 1.00 95.50 111 VAL A CA 1
ATOM 866 C C . VAL A 1 111 ? -1.831 0.719 -4.092 1.00 95.50 111 VAL A C 1
ATOM 868 O O . VAL A 1 111 ? -2.049 -0.482 -3.912 1.00 95.50 111 VAL A O 1
ATOM 871 N N . LEU A 1 112 ? -1.831 1.626 -3.118 1.00 97.88 112 LEU A N 1
ATOM 872 C CA . LEU A 1 112 ? -2.180 1.363 -1.730 1.00 97.88 112 LEU A CA 1
ATOM 873 C C . LEU A 1 112 ? -3.426 2.146 -1.326 1.00 97.88 112 LEU A C 1
ATOM 875 O O . LEU A 1 112 ? -3.513 3.354 -1.543 1.00 97.88 112 LEU A O 1
ATOM 879 N N . GLU A 1 113 ? -4.350 1.455 -0.674 1.00 97.88 113 GLU A N 1
ATOM 880 C CA . GLU A 1 113 ? -5.553 2.034 -0.083 1.00 97.88 113 GLU A CA 1
ATOM 881 C C . GLU A 1 113 ? -5.618 1.652 1.391 1.00 97.88 113 GLU A C 1
ATOM 883 O O . GLU A 1 113 ? -5.459 0.484 1.740 1.00 97.88 113 GLU A O 1
ATOM 888 N N . ALA A 1 114 ? -5.837 2.631 2.262 1.00 97.69 114 ALA A N 1
ATOM 889 C CA . ALA A 1 114 ? -5.867 2.431 3.701 1.00 97.69 114 ALA A CA 1
ATOM 890 C C . ALA A 1 114 ? -7.161 2.965 4.318 1.00 97.69 114 ALA A C 1
ATOM 892 O O . ALA A 1 114 ? -7.510 4.134 4.150 1.00 97.69 114 ALA A O 1
ATOM 893 N N . THR A 1 115 ? -7.837 2.118 5.088 1.00 96.75 115 THR A N 1
ATOM 894 C CA . THR A 1 115 ? -8.961 2.487 5.963 1.00 96.75 115 THR A CA 1
ATOM 895 C C . THR A 1 115 ? -8.666 2.034 7.386 1.00 96.75 115 THR A C 1
ATOM 897 O O . THR A 1 115 ? -7.828 1.159 7.595 1.00 96.75 115 THR A O 1
ATOM 900 N N . HIS A 1 116 ? -9.342 2.605 8.380 1.00 94.75 116 HIS A N 1
ATOM 901 C CA . HIS A 1 116 ? -9.225 2.155 9.766 1.00 94.75 116 HIS A CA 1
ATOM 902 C C . HIS A 1 116 ? -10.589 1.781 10.347 1.00 94.75 116 HIS A C 1
ATOM 904 O O . HIS A 1 116 ? -11.613 2.355 9.980 1.00 94.75 116 HIS A O 1
ATOM 910 N N . ASP A 1 117 ? -10.600 0.852 11.301 1.00 92.44 117 ASP A N 1
ATOM 911 C CA . ASP A 1 117 ? -11.815 0.470 12.039 1.00 92.44 117 ASP A CA 1
ATOM 912 C C . ASP A 1 117 ? -12.174 1.466 13.162 1.00 92.44 117 ASP A C 1
ATOM 914 O O . ASP A 1 117 ? -13.241 1.376 13.764 1.00 92.44 117 ASP A O 1
ATOM 918 N N . GLY A 1 118 ? -11.277 2.417 13.455 1.00 90.00 118 GLY A N 1
ATOM 919 C CA . GLY A 1 118 ? -11.406 3.398 14.540 1.00 90.00 118 GLY A CA 1
ATOM 920 C C . GLY A 1 118 ? -11.076 2.840 15.932 1.00 90.00 118 GLY A C 1
ATOM 921 O O . GLY A 1 118 ? -10.967 3.603 16.894 1.00 90.00 118 GLY A O 1
ATOM 922 N N . ALA A 1 119 ? -10.853 1.529 16.047 1.00 90.62 119 ALA A N 1
ATOM 923 C CA . ALA A 1 119 ? -10.650 0.815 17.301 1.00 90.62 119 ALA A CA 1
ATOM 924 C C . ALA A 1 119 ? -9.186 0.407 17.510 1.00 90.62 119 ALA A C 1
ATOM 926 O O . ALA A 1 119 ? -8.571 0.864 18.483 1.00 90.62 119 ALA A O 1
ATOM 927 N N . SER A 1 120 ? -8.613 -0.392 16.602 1.00 92.88 120 SER A N 1
ATOM 928 C CA . SER A 1 120 ? -7.222 -0.860 16.709 1.00 92.88 120 SER A CA 1
ATOM 929 C C . SER A 1 120 ? -6.574 -1.345 15.409 1.00 92.88 120 SER A C 1
ATOM 931 O O . SER A 1 120 ? -5.424 -1.787 15.464 1.00 92.88 120 SER A O 1
ATOM 933 N N . HIS A 1 121 ? -7.252 -1.291 14.259 1.00 95.25 121 HIS A N 1
ATOM 934 C CA . HIS A 1 121 ? -6.710 -1.833 13.012 1.00 95.25 121 HIS A CA 1
ATOM 935 C C . HIS A 1 121 ? -6.796 -0.870 11.837 1.00 95.25 121 HIS A C 1
ATOM 937 O O . HIS A 1 121 ? -7.756 -0.116 11.672 1.00 95.25 121 HIS A O 1
ATOM 943 N N . VAL A 1 122 ? -5.794 -0.990 10.969 1.00 96.62 122 VAL A N 1
ATOM 944 C CA . VAL A 1 122 ? -5.779 -0.419 9.626 1.00 96.62 122 VAL A CA 1
ATOM 945 C C . VAL A 1 122 ? -5.888 -1.561 8.622 1.00 96.62 122 VAL A C 1
ATOM 947 O O . VAL A 1 122 ? -5.125 -2.526 8.675 1.00 96.62 122 VAL A O 1
ATOM 950 N N . SER A 1 123 ? -6.846 -1.451 7.706 1.00 96.75 123 SER A N 1
ATOM 951 C CA . SER A 1 123 ? -6.924 -2.300 6.521 1.00 96.75 123 SER A CA 1
ATOM 952 C C . SER A 1 123 ? -6.100 -1.660 5.414 1.00 96.75 123 SER A C 1
ATOM 954 O O . SER A 1 123 ? -6.391 -0.538 5.012 1.00 96.75 123 SER A O 1
ATOM 956 N N . LEU A 1 124 ? -5.082 -2.367 4.931 1.00 97.81 124 LEU A N 1
ATOM 957 C CA . LEU A 1 124 ? -4.208 -1.945 3.844 1.00 97.81 124 LEU A CA 1
ATOM 958 C C . LEU A 1 124 ? -4.469 -2.818 2.612 1.00 97.81 124 LEU A C 1
ATOM 960 O O . LEU A 1 124 ? -4.054 -3.977 2.561 1.00 97.81 124 LEU A O 1
ATOM 964 N N . GLY A 1 125 ? -5.162 -2.264 1.623 1.00 97.75 125 GLY A N 1
ATOM 965 C CA . GLY A 1 125 ? -5.298 -2.839 0.292 1.00 97.75 125 GLY A CA 1
ATOM 966 C C . GLY A 1 125 ? -4.042 -2.578 -0.532 1.00 97.75 125 GLY A C 1
ATOM 967 O O . GLY A 1 125 ? -3.631 -1.432 -0.686 1.00 97.75 125 GLY A O 1
ATOM 968 N N . VAL A 1 126 ? -3.442 -3.638 -1.068 1.00 98.06 126 VAL A N 1
ATOM 969 C CA . VAL A 1 126 ? -2.280 -3.589 -1.961 1.00 98.06 126 VAL A CA 1
ATOM 970 C C . VAL A 1 126 ? -2.716 -4.088 -3.325 1.00 98.06 126 VAL A C 1
ATOM 972 O O . VAL A 1 126 ? -3.123 -5.243 -3.451 1.00 98.06 126 VAL A O 1
ATOM 975 N N . THR A 1 127 ? -2.624 -3.234 -4.340 1.00 97.25 127 THR A N 1
ATOM 976 C CA . THR A 1 127 ? -2.976 -3.574 -5.720 1.00 97.25 127 THR A CA 1
ATOM 977 C C . THR A 1 127 ? -1.752 -3.521 -6.621 1.00 97.25 127 THR A C 1
ATOM 979 O O . THR A 1 127 ? -1.091 -2.486 -6.690 1.00 97.25 127 THR A O 1
ATOM 982 N N . LEU A 1 128 ? -1.499 -4.609 -7.352 1.00 96.00 128 LEU A N 1
ATOM 983 C CA . LEU A 1 128 ? -0.573 -4.652 -8.483 1.00 96.00 128 LEU A CA 1
ATOM 984 C C . LEU A 1 128 ? -1.326 -4.633 -9.803 1.00 96.00 128 LEU A C 1
ATOM 986 O O . LEU A 1 128 ? -2.406 -5.215 -9.918 1.00 96.00 128 LEU A O 1
ATOM 990 N N . ARG A 1 129 ? -0.738 -3.995 -10.809 1.00 92.56 129 ARG A N 1
ATOM 991 C CA . ARG A 1 129 ? -1.273 -3.925 -12.172 1.00 92.56 129 ARG A CA 1
ATOM 992 C C . ARG A 1 129 ? -0.161 -4.139 -13.188 1.00 92.56 129 ARG A C 1
ATOM 994 O O . ARG A 1 129 ? 1.014 -3.965 -12.870 1.00 92.56 129 ARG A O 1
ATOM 1001 N N . ALA A 1 130 ? -0.546 -4.498 -14.408 1.00 85.06 130 ALA A N 1
ATOM 1002 C CA . ALA A 1 130 ? 0.385 -4.584 -15.527 1.00 85.06 130 ALA A CA 1
ATOM 1003 C C . ALA A 1 130 ? 1.156 -3.266 -15.722 1.00 85.06 130 ALA A C 1
ATOM 1005 O O . ALA A 1 130 ? 0.552 -2.193 -15.739 1.00 85.06 130 ALA A O 1
ATOM 1006 N N . ALA A 1 131 ? 2.475 -3.364 -15.905 1.00 72.94 131 ALA A N 1
ATOM 1007 C CA . ALA A 1 131 ? 3.307 -2.245 -16.337 1.00 72.94 131 ALA A CA 1
ATOM 1008 C C . ALA A 1 131 ? 2.947 -1.774 -17.760 1.00 72.94 131 ALA A C 1
ATOM 1010 O O . ALA A 1 131 ? 2.344 -2.517 -18.541 1.00 72.94 131 ALA A O 1
ATOM 1011 N N . ASP A 1 132 ? 3.327 -0.535 -18.080 1.00 67.06 132 ASP A N 1
ATOM 1012 C CA . ASP A 1 132 ? 3.325 0.040 -19.434 1.00 67.06 132 ASP A CA 1
ATOM 1013 C C . ASP A 1 132 ? 1.980 0.006 -20.175 1.00 67.06 132 ASP A C 1
ATOM 1015 O O . ASP A 1 132 ? 1.924 0.032 -21.405 1.00 67.06 132 ASP A O 1
ATOM 1019 N N . THR A 1 133 ? 0.872 -0.050 -19.434 1.00 62.47 133 THR A N 1
ATOM 1020 C CA . THR A 1 133 ? -0.478 0.014 -19.997 1.00 62.47 133 THR A CA 1
ATOM 1021 C C . THR A 1 133 ? -1.258 1.151 -19.354 1.00 62.47 133 THR A C 1
ATOM 1023 O O . THR A 1 133 ? -1.104 1.411 -18.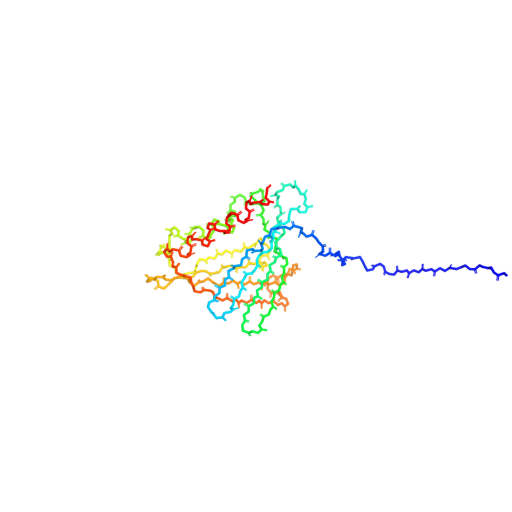163 1.00 62.47 133 THR A O 1
ATOM 1026 N N . ASP A 1 134 ? -2.126 1.806 -20.131 1.00 66.25 134 ASP A N 1
ATOM 1027 C CA . ASP A 1 134 ? -3.098 2.763 -19.598 1.00 66.25 134 ASP A CA 1
ATOM 1028 C C . ASP A 1 134 ? -3.812 2.152 -18.368 1.00 66.25 134 ASP A C 1
ATOM 1030 O O . ASP A 1 134 ? -4.364 1.049 -18.479 1.00 66.25 134 ASP A O 1
ATOM 1034 N N . PRO A 1 135 ? -3.834 2.831 -17.202 1.00 65.12 135 PRO A N 1
ATOM 1035 C CA . PRO A 1 135 ? -4.461 2.317 -15.984 1.00 65.12 135 PRO A CA 1
ATOM 1036 C C . PRO A 1 135 ? -5.936 1.920 -16.145 1.00 65.12 135 PRO A C 1
ATOM 1038 O O . PRO A 1 135 ? -6.439 1.128 -15.346 1.00 65.12 135 PRO A O 1
ATOM 1041 N N . THR A 1 136 ? -6.630 2.476 -17.144 1.00 68.56 136 THR A N 1
ATOM 1042 C CA . THR A 1 136 ? -8.031 2.181 -17.480 1.00 68.56 136 THR A CA 1
ATOM 1043 C C . THR A 1 136 ? -8.201 0.920 -18.333 1.00 68.56 136 THR A C 1
ATOM 1045 O O . THR A 1 136 ? -9.300 0.372 -18.391 1.00 68.56 136 THR A O 1
ATOM 1048 N N . VAL A 1 137 ? -7.121 0.431 -18.953 1.00 68.38 137 VAL A N 1
ATOM 1049 C CA . VAL A 1 137 ? -7.107 -0.722 -19.874 1.00 68.38 137 VAL A CA 1
ATOM 1050 C C . VAL A 1 137 ? -6.179 -1.842 -19.384 1.00 68.38 137 VAL A C 1
ATOM 1052 O O . VAL A 1 137 ? -6.079 -2.876 -20.039 1.00 68.38 137 VAL A O 1
ATOM 1055 N N . ALA A 1 138 ? -5.499 -1.658 -18.244 1.00 73.94 138 ALA A N 1
ATOM 1056 C CA . ALA A 1 138 ? -4.512 -2.597 -17.713 1.00 73.94 138 ALA A CA 1
ATOM 1057 C C . ALA A 1 138 ? -5.005 -4.058 -17.825 1.00 73.94 138 ALA A C 1
ATOM 1059 O O . ALA A 1 138 ? -6.030 -4.399 -17.228 1.00 73.94 138 ALA A O 1
ATOM 1060 N N . PRO A 1 139 ? -4.305 -4.934 -18.580 1.00 83.00 139 PRO A N 1
ATOM 1061 C CA . PRO A 1 139 ? -4.802 -6.265 -18.938 1.00 83.00 139 PRO A CA 1
ATOM 1062 C C . PRO A 1 139 ? -5.019 -7.167 -17.725 1.00 83.00 139 PRO A C 1
ATOM 1064 O O . PRO A 1 139 ? -5.725 -8.169 -17.816 1.00 83.00 139 PRO A O 1
ATOM 1067 N N . TRP A 1 140 ? -4.401 -6.826 -16.595 1.00 90.94 140 TRP A N 1
ATOM 1068 C CA . TRP A 1 140 ? -4.656 -7.464 -15.321 1.00 90.94 140 TRP A CA 1
ATOM 1069 C C . TRP A 1 140 ? -4.424 -6.492 -14.163 1.00 90.94 140 TRP A C 1
ATOM 1071 O O . TRP A 1 140 ? -3.589 -5.582 -14.223 1.00 90.94 140 TRP A O 1
ATOM 1081 N N . SER A 1 141 ? -5.146 -6.750 -13.077 1.00 93.44 141 SER A N 1
ATOM 1082 C CA . SER A 1 141 ? -4.895 -6.193 -11.755 1.00 93.44 141 SER A CA 1
ATOM 1083 C C . SER A 1 141 ? -5.132 -7.264 -10.698 1.00 93.44 141 SER A C 1
ATOM 1085 O O . SER A 1 141 ? -6.004 -8.117 -10.863 1.00 93.44 141 SER A O 1
ATOM 1087 N N . ALA A 1 142 ? -4.385 -7.198 -9.607 1.00 95.38 142 ALA A N 1
ATOM 1088 C CA . ALA A 1 142 ? -4.461 -8.123 -8.491 1.00 95.38 142 ALA A CA 1
ATOM 1089 C C . ALA A 1 142 ? -4.434 -7.339 -7.183 1.00 95.38 142 ALA A C 1
ATOM 1091 O O . ALA A 1 142 ? -3.538 -6.522 -6.991 1.00 95.38 142 ALA A O 1
ATOM 1092 N N . THR A 1 143 ? -5.381 -7.608 -6.285 1.00 96.19 143 THR A N 1
ATOM 1093 C CA . THR A 1 143 ? -5.496 -6.906 -5.003 1.00 96.19 143 THR A CA 1
ATOM 1094 C C . THR A 1 143 ? -5.556 -7.898 -3.858 1.00 96.19 143 THR A C 1
ATOM 1096 O O . THR A 1 143 ? -6.286 -8.887 -3.915 1.00 96.19 143 THR A O 1
ATOM 1099 N N . VAL A 1 144 ? -4.823 -7.604 -2.788 1.00 96.75 144 VAL A N 1
ATOM 1100 C CA . VAL A 1 144 ? -4.958 -8.296 -1.506 1.00 96.75 144 VAL A CA 1
ATOM 1101 C C . VAL A 1 144 ? -5.061 -7.277 -0.380 1.00 96.75 144 VAL A C 1
ATOM 1103 O O . VAL A 1 144 ? -4.547 -6.168 -0.493 1.00 96.75 144 VAL A O 1
ATOM 1106 N N . VAL A 1 145 ? -5.720 -7.655 0.711 1.00 96.38 145 VAL A N 1
ATOM 1107 C CA . VAL A 1 145 ? -5.929 -6.780 1.868 1.00 96.38 145 VAL A CA 1
ATOM 1108 C C . VAL A 1 145 ? -5.222 -7.365 3.083 1.00 96.38 145 VAL A C 1
ATOM 1110 O O . VAL A 1 145 ? -5.367 -8.552 3.384 1.00 96.38 145 VAL A O 1
ATOM 1113 N N . PHE A 1 146 ? -4.470 -6.522 3.785 1.00 97.06 146 PHE A N 1
ATOM 1114 C CA . PHE A 1 146 ? -3.848 -6.826 5.068 1.00 97.06 146 PHE A CA 1
ATOM 1115 C C . PH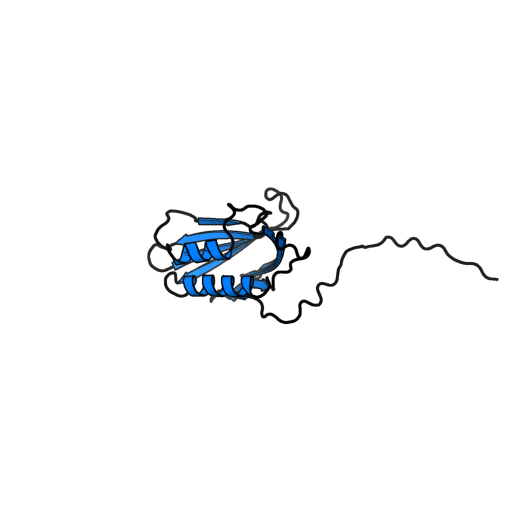E A 1 146 ? -4.597 -6.102 6.180 1.00 97.06 146 PHE A C 1
ATOM 1117 O O . PHE A 1 146 ? -4.852 -4.908 6.072 1.00 97.06 146 PHE A O 1
ATOM 1124 N N . VAL A 1 147 ? -4.908 -6.808 7.264 1.00 96.69 147 VAL A N 1
ATOM 1125 C CA . VAL A 1 147 ? -5.377 -6.190 8.509 1.00 96.69 147 VAL A CA 1
ATOM 1126 C C . VAL A 1 147 ? -4.173 -6.073 9.429 1.00 96.69 147 VAL A C 1
ATOM 1128 O O . VAL A 1 147 ? -3.538 -7.077 9.749 1.00 96.69 147 VAL A O 1
ATOM 1131 N N . ILE A 1 148 ? -3.821 -4.846 9.796 1.00 96.38 148 ILE A N 1
ATOM 1132 C CA . ILE A 1 148 ? -2.599 -4.534 10.534 1.00 96.38 148 ILE A CA 1
ATOM 1133 C C . ILE A 1 148 ? -2.994 -3.857 11.839 1.00 96.38 148 ILE A C 1
ATOM 1135 O O . ILE A 1 148 ? -3.787 -2.916 11.848 1.00 96.38 148 ILE A O 1
ATOM 1139 N N . GLU A 1 149 ? -2.427 -4.330 12.945 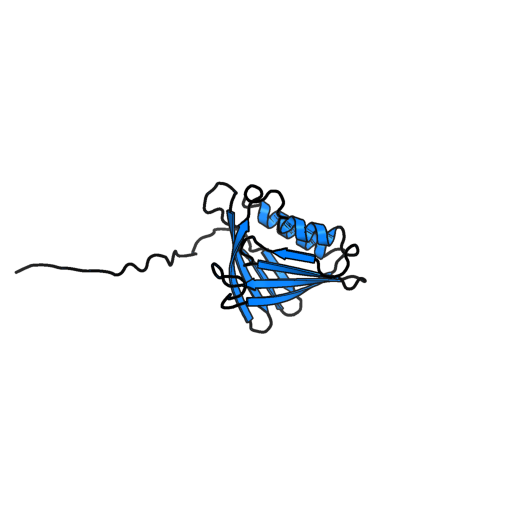1.00 96.38 149 GLU A N 1
ATOM 1140 C CA . GLU A 1 149 ? -2.594 -3.685 14.244 1.00 96.38 149 GLU A CA 1
ATOM 1141 C C . GLU A 1 149 ? -1.952 -2.289 14.217 1.00 96.38 149 GLU A C 1
ATOM 1143 O O . GLU A 1 149 ? -0.777 -2.116 13.879 1.00 96.38 149 GLU A O 1
ATOM 1148 N N . ALA A 1 150 ? -2.764 -1.277 14.513 1.00 92.19 150 ALA A N 1
ATOM 1149 C CA . ALA A 1 150 ? -2.464 0.105 14.165 1.00 92.19 150 ALA A CA 1
ATOM 1150 C C . ALA A 1 150 ? -1.421 0.762 15.079 1.00 92.19 150 ALA A C 1
ATOM 1152 O O . ALA A 1 150 ? -0.698 1.653 14.640 1.00 92.19 150 ALA A O 1
ATOM 1153 N N . THR A 1 151 ? -1.320 0.341 16.343 1.00 88.81 151 THR A N 1
ATOM 1154 C CA . THR A 1 151 ? -0.498 1.037 17.346 1.00 88.81 151 THR A CA 1
ATOM 1155 C C . THR A 1 151 ? 0.955 0.575 17.311 1.00 88.81 151 THR A C 1
ATOM 1157 O O . THR A 1 151 ? 1.858 1.398 17.464 1.00 88.81 151 THR A O 1
ATOM 1160 N N . ARG A 1 152 ? 1.213 -0.723 17.104 1.00 92.56 152 ARG A N 1
ATOM 1161 C CA . ARG A 1 152 ? 2.578 -1.271 17.089 1.00 92.56 152 ARG A CA 1
ATOM 1162 C C . ARG A 1 152 ? 2.981 -1.829 15.734 1.00 92.56 152 ARG A C 1
ATOM 1164 O O . ARG A 1 152 ? 4.035 -1.446 15.220 1.00 92.56 152 ARG A O 1
ATOM 1171 N N . GLU A 1 153 ? 2.198 -2.742 15.165 1.00 95.88 153 GLU A N 1
ATOM 1172 C CA . GLU A 1 153 ? 2.617 -3.427 13.935 1.00 95.88 153 GLU A CA 1
ATOM 1173 C C . GLU A 1 153 ? 2.692 -2.485 12.726 1.00 95.88 153 GLU A C 1
ATOM 1175 O O . GLU A 1 153 ? 3.625 -2.608 11.933 1.00 95.88 153 GLU A O 1
ATOM 1180 N N . LEU A 1 154 ? 1.813 -1.484 12.618 1.00 95.69 154 LEU A N 1
ATOM 1181 C CA . LEU A 1 154 ? 1.873 -0.489 11.542 1.00 95.69 154 LEU A CA 1
ATOM 1182 C C . LEU A 1 154 ? 3.133 0.393 11.616 1.00 95.69 154 LEU A C 1
ATOM 1184 O O . LEU A 1 154 ? 3.814 0.585 10.610 1.00 95.69 154 LEU A O 1
ATOM 1188 N N . ALA A 1 155 ? 3.506 0.865 12.809 1.00 94.94 155 ALA A N 1
ATOM 1189 C CA . ALA A 1 155 ? 4.741 1.631 13.004 1.00 94.94 155 ALA A CA 1
ATOM 1190 C C . ALA A 1 155 ? 5.994 0.782 12.727 1.00 94.94 155 ALA A C 1
ATOM 1192 O O . ALA A 1 155 ? 6.970 1.249 12.136 1.00 94.94 155 ALA A O 1
ATOM 1193 N N . ARG A 1 156 ? 5.967 -0.498 13.120 1.00 96.19 156 ARG A N 1
ATOM 1194 C CA . ARG A 1 156 ? 7.043 -1.448 12.818 1.00 96.19 156 ARG A CA 1
ATOM 1195 C C . ARG A 1 156 ? 7.152 -1.718 11.319 1.00 96.19 156 ARG A C 1
ATOM 1197 O O . ARG A 1 156 ? 8.271 -1.824 10.819 1.00 96.19 156 ARG A O 1
ATOM 1204 N N . LEU A 1 157 ? 6.019 -1.843 10.633 1.00 96.62 157 LEU A N 1
ATOM 1205 C CA . LEU A 1 157 ? 5.944 -2.027 9.190 1.00 96.62 157 LEU A CA 1
ATOM 1206 C C . LEU A 1 157 ? 6.561 -0.839 8.453 1.00 96.62 157 LEU A C 1
ATOM 1208 O O . LEU A 1 157 ? 7.440 -1.051 7.621 1.00 96.62 157 LEU A O 1
ATOM 1212 N N . ALA A 1 158 ? 6.138 0.380 8.798 1.00 96.06 158 ALA A N 1
ATOM 1213 C CA . ALA A 1 158 ? 6.642 1.611 8.197 1.00 96.06 158 ALA A CA 1
ATOM 1214 C C . ALA A 1 158 ? 8.168 1.700 8.316 1.00 96.06 158 ALA A C 1
ATOM 1216 O O . ALA A 1 158 ? 8.852 1.781 7.302 1.00 96.06 158 ALA A O 1
ATOM 1217 N N . ARG A 1 159 ? 8.708 1.542 9.533 1.00 96.00 159 ARG A N 1
ATOM 1218 C CA . ARG A 1 159 ? 10.160 1.567 9.770 1.00 96.00 159 ARG A CA 1
ATOM 1219 C C . ARG A 1 159 ? 10.907 0.503 8.966 1.00 96.00 159 ARG A C 1
ATOM 1221 O O . ARG A 1 159 ? 11.894 0.819 8.321 1.00 96.00 159 ARG A O 1
ATOM 1228 N N . ARG A 1 160 ? 10.426 -0.747 8.966 1.00 95.69 160 ARG A N 1
ATOM 1229 C CA . ARG A 1 160 ? 11.062 -1.828 8.193 1.00 95.69 160 ARG A CA 1
ATOM 1230 C C . ARG A 1 160 ? 11.093 -1.535 6.696 1.00 95.69 160 ARG A C 1
ATOM 1232 O O . ARG A 1 160 ? 12.028 -1.968 6.035 1.00 95.69 160 ARG A O 1
ATOM 1239 N N . LEU A 1 161 ? 10.059 -0.882 6.166 1.00 94.56 161 LEU A N 1
ATOM 1240 C CA . LEU A 1 161 ? 10.017 -0.511 4.758 1.00 94.56 161 LEU A CA 1
ATOM 1241 C C . LEU A 1 161 ? 10.964 0.654 4.454 1.00 94.56 161 LEU A C 1
ATOM 1243 O O . LEU A 1 161 ? 11.625 0.621 3.422 1.00 94.56 161 LEU A O 1
ATOM 1247 N N . THR A 1 162 ? 11.057 1.640 5.351 1.00 93.31 162 THR A N 1
ATOM 1248 C CA . THR A 1 162 ? 12.048 2.722 5.261 1.00 93.31 162 THR A CA 1
ATOM 1249 C C . THR A 1 162 ? 13.461 2.153 5.224 1.00 93.31 162 THR A C 1
ATOM 1251 O O . THR A 1 162 ? 14.172 2.376 4.252 1.00 93.31 162 THR A O 1
ATOM 1254 N N . ASP A 1 163 ? 13.824 1.338 6.219 1.00 92.56 163 ASP A N 1
ATOM 1255 C CA . ASP A 1 163 ? 15.158 0.737 6.318 1.00 92.56 163 ASP A CA 1
ATOM 1256 C C . ASP A 1 163 ? 15.491 -0.086 5.062 1.00 92.56 163 ASP A C 1
ATOM 1258 O O . ASP A 1 163 ? 16.603 -0.028 4.551 1.00 92.56 163 ASP A O 1
ATOM 1262 N N . PHE A 1 164 ? 14.512 -0.832 4.540 1.00 91.75 164 PHE A N 1
ATOM 1263 C CA . PHE A 1 164 ? 14.672 -1.638 3.332 1.00 91.75 164 PHE A CA 1
ATOM 1264 C C . PHE A 1 164 ? 14.911 -0.800 2.070 1.00 91.75 164 PHE A C 1
ATOM 1266 O O . PHE A 1 164 ? 15.727 -1.181 1.238 1.00 91.75 164 PHE A O 1
ATOM 1273 N N . LEU A 1 165 ? 14.195 0.316 1.908 1.00 88.56 165 LEU A N 1
ATOM 1274 C CA . LEU A 1 165 ? 14.333 1.162 0.723 1.00 88.56 165 LEU A CA 1
ATOM 1275 C C . LEU A 1 165 ? 15.558 2.077 0.793 1.00 88.56 165 LEU A C 1
ATOM 1277 O O . LEU A 1 165 ? 16.098 2.413 -0.256 1.00 88.56 165 LEU A O 1
ATOM 1281 N N . ASP A 1 166 ? 16.010 2.461 1.986 1.00 85.00 166 ASP A N 1
ATOM 1282 C CA . ASP A 1 166 ? 17.190 3.315 2.166 1.00 85.00 166 ASP A CA 1
ATOM 1283 C C . ASP A 1 166 ? 18.510 2.521 2.227 1.00 85.00 166 ASP A C 1
ATOM 1285 O O . ASP A 1 166 ? 19.563 3.094 1.982 1.00 85.00 166 ASP A O 1
ATOM 1289 N N . ALA A 1 167 ? 18.487 1.211 2.508 1.00 78.12 167 ALA A N 1
ATOM 1290 C CA . ALA A 1 167 ? 19.698 0.376 2.526 1.00 78.12 167 ALA A CA 1
ATOM 1291 C C . ALA A 1 167 ? 20.373 0.203 1.149 1.00 78.12 167 ALA A C 1
ATOM 1293 O O . ALA A 1 167 ? 21.525 -0.222 1.088 1.00 78.12 167 ALA A O 1
ATOM 1294 N N . GLU A 1 168 ? 19.661 0.510 0.064 1.00 62.44 168 GLU A N 1
ATOM 1295 C CA . GLU A 1 168 ? 20.063 0.223 -1.321 1.00 62.44 168 GLU A CA 1
ATOM 1296 C C . GLU A 1 168 ? 20.154 1.496 -2.195 1.00 62.44 168 GLU A C 1
ATOM 1298 O O . GLU A 1 168 ? 20.203 1.398 -3.421 1.00 62.44 168 GLU A O 1
ATOM 1303 N N . GLN A 1 169 ? 20.152 2.683 -1.571 1.00 57.41 169 GLN A N 1
ATOM 1304 C CA . GLN A 1 169 ? 20.372 3.999 -2.201 1.00 57.41 169 GLN A CA 1
ATOM 1305 C C . GLN A 1 169 ? 21.755 4.543 -1.823 1.00 57.41 169 GLN A C 1
ATOM 1307 O O . GLN A 1 169 ? 22.406 5.149 -2.702 1.00 57.41 169 GLN A O 1
#

Organism: NCBI:txid356852